Protein AF-A0A3S3RLI7-F1 (afdb_monomer)

InterPro domains:
  IPR006600 HTH CenpB-type DNA-binding domain [PF03221] (66-109)
  IPR007889 DNA binding HTH domain, Psq-type [PF04218] (4-55)
  IPR009057 Homedomain-like superfamily [SSF46689] (4-61)
  IPR050863 Centromere and Transposable Element-Derived Protein [PTHR19303] (10-109)

Secondary structure (DSSP, 8-state):
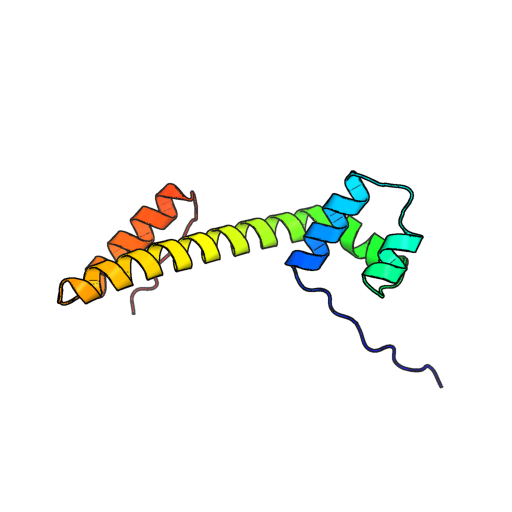-----------HHHHHHHHHHHHH-TTTHHHHHHHTT--HHHHHHHHHTHHHHHHHHHHHHHHHHHHHHHHHHHHHHHHTT----HHHHHHHHHHHHHHTT--------

pLDDT: mean 76.98, std 10.54, range [36.5, 87.06]

Foldseek 3Di:
DPDPPDPLDDDLVLLLVLLVVCVVPVPCLVVNCVVSVHDSVVSVVSNVCVVVSVVVVLLVVLVVVLVVVLVVVVVVCVVVVDPDDPVNSQVSSVVSCVVSVHPDDDDDD

Radius of gyration: 20.26 Å; Cα contacts (8 Å, |Δi|>4): 54; chains: 1; bounding box: 36×37×58 Å

Organism: NCBI:txid1965070

Solvent-accessible surface area (backbone atoms only — not comparable to full-atom values): 6619 Å² total; per-residue (Å²): 133,85,79,80,73,78,79,78,80,71,53,72,68,54,51,52,50,50,52,54,51,39,73,77,37,72,82,46,56,71,56,49,24,61,76,70,68,43,56,70,68,54,54,55,51,50,60,74,45,38,69,59,54,50,52,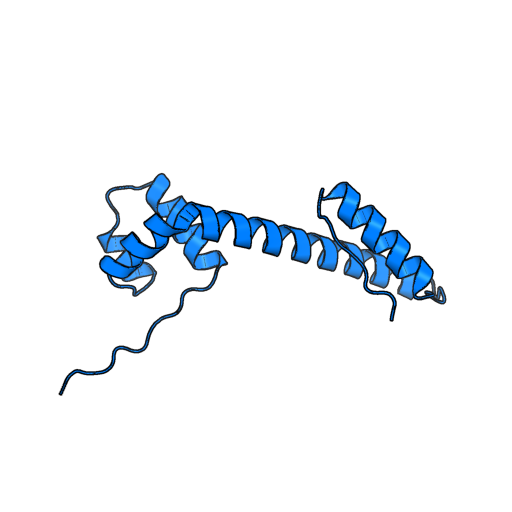54,47,52,54,51,52,53,51,50,51,48,53,50,55,48,50,57,49,48,53,54,42,56,76,65,74,54,86,80,49,71,67,61,53,50,55,50,51,44,53,50,24,57,78,69,73,44,95,64,80,81,78,87,126

Nearest PDB structures (foldseek):
  8hjb-assembly1_B  TM=3.522E-01  e=3.983E+00  Pseudomonas aeruginosa PA14

Sequence (109 aa):
MALKRKRNDLDLKQKVKLIKEKETKPDMTKELSKKFKIGRSTISEILKNKSNILKIYENFDAKRNLDEIMWEWLKKASSMNLTLSGSILQEKVQHFAQQLSIDFKCSNG

Structure (mmCIF, N/CA/C/O backbone):
data_AF-A0A3S3RLI7-F1
#
_entry.id   AF-A0A3S3RLI7-F1
#
loop_
_atom_site.group_PDB
_atom_site.id
_atom_site.type_symbol
_atom_site.label_atom_id
_atom_site.label_alt_id
_atom_site.label_comp_id
_atom_site.label_asym_id
_atom_site.label_entity_id
_atom_site.label_seq_id
_atom_site.pdbx_PDB_ins_code
_atom_site.Cartn_x
_atom_site.Cartn_y
_atom_site.Cartn_z
_atom_site.occupancy
_atom_site.B_iso_or_equiv
_atom_site.auth_seq_id
_atom_site.auth_comp_id
_atom_site.auth_asym_id
_atom_site.auth_atom_id
_atom_site.pdbx_PDB_model_num
ATOM 1 N N . MET A 1 1 ? -16.802 -23.966 25.288 1.00 36.50 1 MET A N 1
ATOM 2 C CA . MET A 1 1 ? -16.172 -23.998 23.947 1.00 36.50 1 MET A CA 1
ATOM 3 C C . MET A 1 1 ? -15.847 -22.573 23.520 1.00 36.50 1 MET A C 1
ATOM 5 O O . MET A 1 1 ? -16.761 -21.769 23.389 1.00 36.50 1 MET A O 1
ATOM 9 N N . ALA A 1 2 ? -14.569 -22.217 23.372 1.00 46.88 2 ALA A N 1
ATOM 10 C CA . ALA A 1 2 ? -14.190 -20.890 22.887 1.00 46.88 2 ALA A CA 1
ATOM 11 C C . ALA A 1 2 ? -14.425 -20.824 21.370 1.00 46.88 2 ALA A C 1
ATOM 13 O O . ALA A 1 2 ? -13.717 -21.470 20.601 1.00 46.88 2 ALA A O 1
ATOM 14 N N . LEU A 1 3 ? -15.441 -20.069 20.942 1.00 50.16 3 LEU A N 1
ATOM 15 C CA . LEU A 1 3 ? -15.701 -19.784 19.530 1.00 50.16 3 LEU A CA 1
ATOM 16 C C . LEU A 1 3 ? -14.457 -19.116 18.928 1.00 50.16 3 LEU A C 1
ATOM 18 O O . LEU A 1 3 ? -14.125 -17.974 19.257 1.00 50.16 3 LEU A O 1
ATOM 22 N N . LYS A 1 4 ? -13.746 -19.853 18.069 1.00 48.78 4 LYS A N 1
ATOM 23 C CA . LYS A 1 4 ? -12.567 -19.382 17.339 1.00 48.78 4 LYS A CA 1
ATOM 24 C C . LYS A 1 4 ? -13.003 -18.201 16.465 1.00 48.78 4 LYS A C 1
ATOM 26 O O . LYS A 1 4 ? -13.632 -18.389 15.427 1.00 48.78 4 LYS A O 1
ATOM 31 N N . ARG A 1 5 ? -12.745 -16.968 16.918 1.00 56.16 5 ARG A N 1
ATOM 32 C CA . ARG A 1 5 ? -13.121 -15.757 16.173 1.00 56.16 5 ARG A CA 1
ATOM 33 C C . ARG A 1 5 ? -12.422 -15.789 14.816 1.00 56.16 5 ARG A C 1
ATOM 35 O O . ARG A 1 5 ? -11.198 -15.898 14.763 1.00 56.16 5 ARG A O 1
ATOM 42 N N . LYS A 1 6 ? -13.195 -15.685 13.734 1.00 54.94 6 LYS A N 1
ATOM 43 C CA . LYS A 1 6 ? -12.664 -15.521 12.378 1.00 54.94 6 LYS A CA 1
ATOM 44 C C . LYS A 1 6 ? -11.811 -14.249 12.377 1.00 54.94 6 LYS A C 1
ATOM 46 O O . LYS A 1 6 ? -12.321 -13.169 12.678 1.00 54.94 6 LYS A O 1
ATOM 51 N N . ARG A 1 7 ? -10.502 -14.392 12.159 1.00 58.62 7 ARG A N 1
ATOM 52 C CA . ARG A 1 7 ? -9.566 -13.264 12.138 1.00 58.62 7 ARG A CA 1
ATOM 53 C C . ARG A 1 7 ? -9.929 -12.434 10.908 1.00 58.62 7 ARG A C 1
ATOM 55 O O . ARG A 1 7 ? -9.853 -12.926 9.788 1.00 58.62 7 ARG A O 1
ATOM 62 N N . ASN A 1 8 ? -10.466 -11.236 11.128 1.00 64.69 8 ASN A N 1
ATOM 63 C CA . ASN A 1 8 ? -10.741 -10.306 10.042 1.00 64.69 8 ASN A CA 1
ATOM 64 C C . ASN A 1 8 ? -9.414 -9.627 9.709 1.00 64.69 8 ASN A C 1
ATOM 66 O O . ASN A 1 8 ? -9.056 -8.617 10.318 1.00 64.69 8 ASN A O 1
ATOM 70 N N . ASP A 1 9 ? -8.636 -10.261 8.839 1.00 64.19 9 ASP A N 1
ATOM 71 C CA . ASP A 1 9 ? -7.381 -9.702 8.366 1.00 64.19 9 ASP A CA 1
ATOM 72 C C . ASP A 1 9 ? -7.687 -8.490 7.485 1.00 64.19 9 ASP A C 1
ATOM 74 O O . ASP A 1 9 ? -8.284 -8.593 6.418 1.00 64.19 9 ASP A O 1
ATOM 78 N N . LEU A 1 10 ? -7.338 -7.311 8.000 1.00 72.69 10 LEU A N 1
ATOM 79 C CA . LEU A 1 10 ? -7.469 -6.056 7.272 1.00 72.69 10 LEU A CA 1
ATOM 80 C C . LEU A 1 10 ? -6.416 -5.981 6.171 1.00 72.69 10 LEU A C 1
ATOM 82 O O . LEU A 1 10 ? -5.236 -6.269 6.412 1.00 72.69 10 LEU A O 1
ATOM 86 N N . ASP A 1 11 ? -6.844 -5.498 5.009 1.00 78.50 11 ASP A N 1
ATOM 87 C CA . ASP A 1 11 ? -5.947 -5.188 3.906 1.00 78.50 11 ASP A CA 1
ATOM 88 C C . ASP A 1 11 ? -4.943 -4.089 4.303 1.00 78.50 11 ASP A C 1
ATOM 90 O O . ASP A 1 11 ? -5.213 -3.255 5.179 1.00 78.50 11 ASP A O 1
ATOM 94 N N . LEU A 1 12 ? -3.778 -4.065 3.652 1.00 79.62 12 LEU A N 1
ATOM 95 C CA . LEU A 1 12 ? -2.731 -3.077 3.914 1.00 79.62 12 LEU A CA 1
ATOM 96 C C . LEU A 1 12 ? -3.265 -1.640 3.770 1.00 79.62 12 LEU A C 1
ATOM 98 O O . LEU A 1 12 ? -3.016 -0.802 4.640 1.00 79.62 12 LEU A O 1
ATOM 102 N N . LYS A 1 13 ? -4.102 -1.381 2.753 1.00 81.06 13 LYS A N 1
ATOM 103 C CA . LYS A 1 13 ? -4.770 -0.082 2.556 1.00 81.06 13 LYS A CA 1
ATOM 104 C C . LYS A 1 13 ? -5.683 0.280 3.722 1.00 81.06 13 LYS A C 1
ATOM 106 O O . LYS A 1 13 ? -5.710 1.428 4.167 1.00 81.06 13 LYS A O 1
ATOM 111 N N . GLN A 1 14 ? -6.431 -0.694 4.239 1.00 83.19 14 GLN A N 1
ATOM 112 C CA . GLN A 1 14 ? -7.344 -0.477 5.361 1.00 83.19 14 GLN A CA 1
ATOM 113 C C . GLN A 1 14 ? -6.585 -0.185 6.658 1.00 83.19 14 GLN A C 1
ATOM 115 O O . GLN A 1 14 ? -7.008 0.687 7.416 1.00 83.19 14 GLN A O 1
ATOM 120 N N . LYS A 1 15 ? -5.449 -0.856 6.893 1.00 84.88 15 LYS A N 1
ATOM 121 C CA . LYS A 1 15 ? -4.575 -0.585 8.045 1.00 84.88 15 LYS A CA 1
ATOM 122 C C . LYS A 1 15 ? -4.003 0.834 7.995 1.00 84.88 15 LYS A C 1
ATOM 124 O O . LYS A 1 15 ? -4.065 1.535 9.001 1.00 84.88 15 LYS A O 1
ATOM 129 N N . VAL A 1 16 ? -3.531 1.294 6.833 1.00 85.75 16 VAL A N 1
ATOM 130 C CA . VAL A 1 16 ? -3.048 2.679 6.658 1.00 85.75 16 VAL A CA 1
ATOM 131 C C . VAL A 1 16 ? -4.171 3.693 6.842 1.00 85.75 16 VAL A C 1
ATOM 133 O O . VAL A 1 16 ? -3.991 4.691 7.537 1.00 85.75 16 VAL A O 1
ATOM 136 N N . LYS A 1 17 ? -5.354 3.428 6.276 1.00 86.19 17 LYS A N 1
ATOM 137 C CA . LYS A 1 17 ? -6.526 4.295 6.453 1.00 86.19 17 LYS A CA 1
ATOM 138 C C . LYS A 1 17 ? -6.910 4.421 7.926 1.00 86.19 17 LYS A C 1
ATOM 140 O O . LYS A 1 17 ? -7.166 5.528 8.383 1.00 86.19 17 LYS A O 1
ATOM 145 N N . LEU A 1 18 ? -6.880 3.317 8.672 1.00 87.00 18 LEU A N 1
ATOM 146 C CA . LEU A 1 18 ? -7.112 3.314 10.114 1.00 87.00 18 LEU A CA 1
ATOM 147 C C . LEU A 1 18 ? -6.070 4.147 10.867 1.00 87.00 18 LEU A C 1
ATOM 149 O O . LEU A 1 18 ? -6.453 4.914 11.747 1.00 87.00 18 LEU A O 1
ATOM 153 N N . ILE A 1 19 ? -4.781 4.020 10.530 1.00 87.00 19 ILE A N 1
ATOM 154 C CA . ILE A 1 19 ? -3.706 4.810 11.155 1.00 87.00 19 ILE A CA 1
ATOM 155 C C . ILE A 1 19 ? -3.954 6.309 10.932 1.00 87.00 19 ILE A C 1
ATOM 157 O O . ILE A 1 19 ? -3.987 7.058 11.905 1.00 87.00 19 ILE A O 1
ATOM 161 N N . LYS A 1 20 ? -4.231 6.727 9.689 1.00 85.62 20 LYS A N 1
ATOM 162 C CA . LYS A 1 20 ? -4.537 8.130 9.355 1.00 85.62 20 LYS A CA 1
ATOM 163 C C . LYS A 1 20 ? -5.767 8.642 10.107 1.00 85.62 20 LYS A C 1
ATOM 165 O O . LYS A 1 20 ? -5.741 9.711 10.704 1.00 85.62 20 LYS A O 1
ATOM 170 N N . GLU A 1 21 ? -6.842 7.857 10.124 1.00 86.12 21 GLU A N 1
ATOM 171 C CA . GLU A 1 21 ? -8.108 8.237 10.759 1.00 86.12 21 GLU A CA 1
ATOM 172 C C . GLU A 1 21 ? -7.978 8.319 12.293 1.00 86.12 21 GLU A C 1
ATOM 174 O O . GLU A 1 21 ? -8.621 9.156 12.925 1.00 86.12 21 GLU A O 1
ATOM 179 N N . LYS A 1 22 ? -7.083 7.518 12.889 1.00 84.44 22 LYS A N 1
ATOM 180 C CA . LYS A 1 22 ? -6.712 7.597 14.308 1.00 84.44 22 LYS A CA 1
ATOM 181 C C . LYS A 1 22 ? -5.835 8.810 14.630 1.00 84.44 22 LYS A C 1
ATOM 183 O O . LYS A 1 22 ? -5.991 9.366 15.713 1.00 84.44 22 LYS A O 1
ATOM 188 N N . GLU A 1 23 ? -4.935 9.210 13.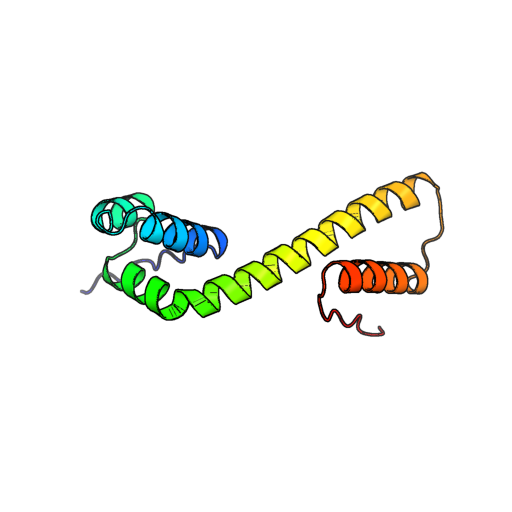733 1.00 82.38 23 GLU A N 1
ATOM 189 C CA . GLU A 1 23 ? -4.128 10.430 13.894 1.00 82.38 23 GLU A CA 1
ATOM 190 C C . GLU A 1 23 ? -4.995 11.691 13.799 1.00 82.38 23 GLU A C 1
ATOM 192 O O . GLU A 1 23 ? -4.808 12.616 14.582 1.00 82.38 23 GLU A O 1
ATOM 197 N N . THR A 1 24 ? -6.003 11.710 12.921 1.00 82.94 24 THR A N 1
ATOM 198 C CA . THR A 1 24 ? -6.964 12.824 12.840 1.00 82.94 24 THR A CA 1
ATOM 199 C C . THR A 1 24 ? -7.969 12.830 13.997 1.00 82.94 24 THR A C 1
ATOM 201 O O . THR A 1 24 ? -8.406 13.896 14.424 1.00 82.94 24 THR A O 1
ATOM 204 N N . LYS A 1 25 ? -8.386 11.654 14.490 1.00 82.00 25 LYS A N 1
ATOM 205 C CA . LYS A 1 25 ? -9.406 11.515 15.545 1.00 82.00 25 LYS A CA 1
ATOM 206 C C . LYS A 1 25 ? -8.964 10.509 16.621 1.00 82.00 25 LYS A C 1
ATOM 208 O O . LYS A 1 25 ? -9.358 9.336 16.566 1.00 82.00 25 LYS A O 1
ATOM 213 N N . PRO A 1 26 ? -8.193 10.942 17.633 1.00 75.88 26 PRO A N 1
ATOM 214 C CA . PRO A 1 26 ? -7.663 10.049 18.664 1.00 75.88 26 PRO A CA 1
ATOM 215 C C . PRO A 1 26 ? -8.757 9.383 19.518 1.00 75.88 26 PRO A C 1
ATOM 217 O O . PRO A 1 26 ? -8.602 8.220 19.903 1.00 75.88 26 PRO A O 1
ATOM 220 N N . ASP A 1 27 ? -9.896 10.038 19.743 1.00 77.50 27 ASP A N 1
ATOM 221 C CA . ASP A 1 27 ? -10.964 9.529 20.621 1.00 77.50 27 ASP A CA 1
ATOM 222 C C . ASP A 1 27 ? -11.897 8.500 19.957 1.00 77.50 27 ASP A C 1
ATOM 224 O O . ASP A 1 27 ? -12.554 7.700 20.628 1.00 77.50 27 ASP A O 1
ATOM 228 N N . MET A 1 28 ? -11.903 8.410 18.623 1.00 77.81 28 MET A N 1
ATOM 229 C CA . MET A 1 28 ? -12.838 7.569 17.857 1.00 77.81 28 MET A CA 1
ATOM 230 C C . MET A 1 28 ? -12.467 6.071 17.802 1.00 77.81 28 MET A C 1
ATOM 232 O O . MET A 1 28 ? -12.836 5.349 16.879 1.00 77.81 28 MET A O 1
ATOM 236 N N . THR A 1 29 ? -11.793 5.528 18.820 1.00 76.81 29 THR A N 1
ATOM 237 C CA . THR A 1 29 ? -11.384 4.104 18.841 1.00 76.81 29 THR A CA 1
ATOM 238 C C . THR A 1 29 ? -12.585 3.147 18.776 1.00 76.81 29 THR A C 1
ATOM 240 O O . THR A 1 29 ? -12.521 2.096 18.136 1.00 76.81 29 THR A O 1
ATOM 243 N N . LYS A 1 30 ? -13.704 3.510 19.418 1.00 79.62 30 LYS A N 1
ATOM 244 C CA . LYS A 1 30 ? -14.947 2.716 19.424 1.00 79.62 30 LYS A CA 1
ATOM 245 C C . LYS A 1 30 ? -15.637 2.726 18.055 1.00 79.62 30 LYS A C 1
ATOM 247 O O . LYS A 1 30 ? -16.166 1.705 17.625 1.00 79.62 30 LYS A O 1
ATOM 252 N N . GLU A 1 31 ? -15.578 3.859 17.368 1.00 82.19 31 GLU A N 1
ATOM 253 C CA . GLU A 1 31 ? -16.129 4.067 16.027 1.00 82.19 31 GLU A CA 1
ATOM 254 C C . GLU A 1 31 ? -15.299 3.312 14.982 1.00 82.19 31 GLU A C 1
ATOM 256 O O . GLU A 1 31 ? -15.849 2.555 14.186 1.00 82.19 31 GLU A O 1
ATOM 261 N N . LEU A 1 32 ? -13.966 3.404 15.060 1.00 81.25 32 LEU A N 1
ATOM 262 C CA . LEU A 1 32 ? -13.041 2.633 14.224 1.00 81.25 32 LEU A CA 1
ATOM 263 C C . LEU A 1 32 ? -13.219 1.123 14.427 1.00 81.25 32 LEU A C 1
ATOM 265 O O . LEU A 1 32 ? -13.264 0.369 13.458 1.00 81.25 32 LEU A O 1
ATOM 269 N N . SER A 1 33 ? -13.394 0.675 15.673 1.00 80.44 33 SER A N 1
ATOM 270 C CA . SER A 1 33 ? -13.665 -0.733 15.988 1.00 80.44 33 SER A CA 1
ATOM 271 C C . SER A 1 33 ? -14.936 -1.242 15.303 1.00 80.44 33 SER A C 1
ATOM 273 O O . SER A 1 33 ? -14.917 -2.331 14.728 1.00 80.44 33 SER A O 1
ATOM 275 N N . LYS A 1 34 ? -16.013 -0.444 15.286 1.00 82.75 34 LYS A N 1
ATOM 276 C CA . LYS A 1 34 ? -17.256 -0.776 14.570 1.00 82.75 34 LYS A CA 1
ATOM 277 C C . LYS A 1 34 ? -17.074 -0.735 13.051 1.00 82.75 34 LYS A C 1
ATOM 279 O O . LYS A 1 34 ? -17.461 -1.681 12.371 1.00 82.75 34 LYS A O 1
ATOM 284 N N . LYS A 1 35 ? -16.456 0.329 12.530 1.00 82.19 35 LYS A N 1
ATOM 285 C CA . LYS A 1 35 ? -16.260 0.578 11.092 1.00 82.19 35 LYS A CA 1
ATOM 286 C C . LYS A 1 35 ? -15.406 -0.498 10.428 1.00 82.19 35 LYS A C 1
ATOM 288 O O . LYS A 1 35 ? -15.753 -0.995 9.363 1.00 82.19 35 LYS A O 1
ATOM 293 N N . PHE A 1 36 ? -14.317 -0.888 11.083 1.00 79.19 36 PHE A N 1
ATOM 294 C CA . PHE A 1 36 ? -13.392 -1.909 10.592 1.00 79.19 36 PHE A CA 1
ATOM 295 C C . PHE A 1 36 ? -13.706 -3.316 11.134 1.00 79.19 36 PHE A C 1
ATOM 297 O O . PHE A 1 36 ? -13.014 -4.268 10.783 1.00 79.19 36 PHE A O 1
ATOM 304 N N . LYS A 1 37 ? -14.750 -3.465 11.969 1.00 80.25 37 LYS A N 1
ATOM 305 C CA . LYS A 1 37 ? -15.163 -4.723 12.628 1.00 80.25 37 LYS A CA 1
ATOM 306 C C . LYS A 1 37 ? -14.001 -5.462 13.310 1.00 80.25 37 LYS A C 1
ATOM 308 O O . LYS A 1 37 ? -13.906 -6.686 13.255 1.00 80.25 37 LYS A O 1
ATOM 313 N N . ILE A 1 38 ? -13.114 -4.717 13.963 1.00 80.62 38 ILE A N 1
ATOM 314 C CA . ILE A 1 38 ? -11.943 -5.256 14.670 1.00 80.62 38 ILE A CA 1
ATOM 315 C C . ILE A 1 38 ? -12.003 -4.949 16.161 1.00 80.62 38 ILE A C 1
ATOM 317 O O . ILE A 1 38 ? -12.600 -3.964 16.595 1.00 80.62 38 ILE A O 1
ATOM 321 N N . GLY A 1 39 ? -11.357 -5.793 16.965 1.00 79.50 39 GLY A N 1
ATOM 322 C CA . GLY A 1 39 ? -11.245 -5.575 18.403 1.00 79.50 39 GLY A CA 1
ATOM 323 C C . GLY A 1 39 ? -10.346 -4.383 18.739 1.00 79.50 39 GLY A C 1
ATOM 324 O O . GLY A 1 39 ? -9.403 -4.072 18.014 1.00 79.50 39 GLY A O 1
ATOM 325 N N . ARG A 1 40 ? -10.593 -3.755 19.895 1.00 79.56 40 ARG A N 1
ATOM 326 C CA . ARG A 1 40 ? -9.747 -2.672 20.432 1.00 79.56 40 ARG A CA 1
ATOM 327 C C . ARG A 1 40 ? -8.275 -3.089 20.548 1.00 79.56 40 ARG A C 1
ATOM 329 O O . ARG A 1 40 ? -7.398 -2.308 20.204 1.00 79.56 40 ARG A O 1
ATOM 336 N N . SER A 1 41 ? -8.018 -4.337 20.943 1.00 79.06 41 SER A N 1
ATOM 337 C CA . SER A 1 41 ? -6.668 -4.908 21.025 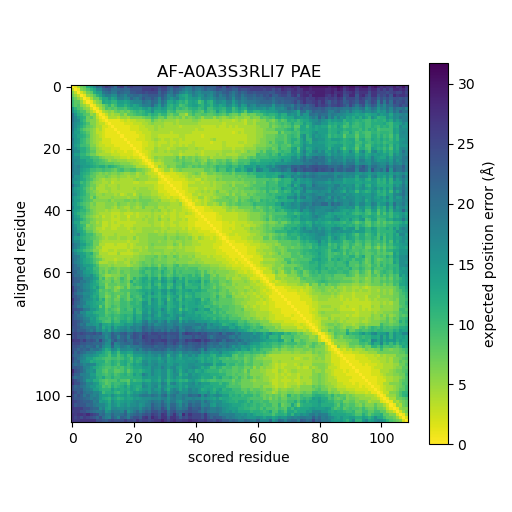1.00 79.06 41 SER A CA 1
ATOM 338 C C . SER A 1 41 ? -5.952 -4.906 19.669 1.00 79.06 41 SER A C 1
ATOM 340 O O . SER A 1 41 ? -4.786 -4.542 19.594 1.00 79.06 41 SER A O 1
ATOM 342 N N . THR A 1 42 ? -6.669 -5.224 18.586 1.00 80.56 42 THR A N 1
ATOM 343 C CA . THR A 1 42 ? -6.136 -5.217 17.216 1.00 80.56 42 THR A CA 1
ATOM 344 C C . THR A 1 42 ? -5.802 -3.804 16.744 1.00 80.56 42 THR A C 1
ATOM 346 O O . THR A 1 42 ? -4.788 -3.614 16.084 1.00 80.56 42 THR A O 1
ATOM 349 N N . ILE A 1 43 ? -6.607 -2.800 17.114 1.00 83.25 43 ILE A N 1
ATOM 350 C CA . ILE A 1 43 ? -6.306 -1.388 16.823 1.00 83.25 43 ILE A CA 1
ATOM 351 C C . ILE A 1 43 ? -4.977 -0.997 17.471 1.00 83.25 43 ILE A C 1
ATOM 353 O O . ILE A 1 43 ? -4.105 -0.454 16.798 1.00 83.25 43 ILE A O 1
ATOM 357 N N . SER A 1 44 ? -4.795 -1.312 18.756 1.00 83.00 44 SER A N 1
ATOM 358 C CA . SER A 1 44 ? -3.545 -1.025 19.465 1.00 83.00 44 SER A CA 1
ATOM 359 C C . SER A 1 44 ? -2.343 -1.736 18.839 1.00 83.00 44 SER A C 1
ATOM 361 O O . SER A 1 44 ? -1.272 -1.149 18.735 1.00 83.00 44 SER A O 1
ATOM 363 N N . GLU A 1 45 ? -2.512 -2.978 18.388 1.00 84.06 45 GLU A N 1
ATOM 364 C CA . GLU A 1 45 ? -1.457 -3.753 17.723 1.00 84.06 45 GLU A CA 1
ATOM 365 C C . GLU A 1 45 ? -1.075 -3.165 16.352 1.00 84.06 45 GLU A C 1
ATOM 367 O O . GLU A 1 45 ? 0.108 -3.028 16.040 1.00 84.06 45 GLU A O 1
ATOM 372 N N . ILE A 1 46 ? -2.062 -2.716 15.568 1.00 85.44 46 ILE A N 1
ATOM 373 C CA . ILE A 1 46 ? -1.843 -1.997 14.302 1.00 85.44 46 ILE A CA 1
ATOM 374 C C . ILE A 1 46 ? -1.101 -0.680 14.547 1.00 85.44 46 ILE A C 1
ATOM 376 O O . ILE A 1 46 ? -0.179 -0.355 13.806 1.00 85.44 46 ILE A O 1
ATOM 380 N N . LEU A 1 47 ? -1.465 0.061 15.597 1.00 84.00 47 LEU A N 1
ATOM 381 C CA . LEU A 1 47 ? -0.808 1.323 15.941 1.00 84.00 47 LEU A CA 1
ATOM 382 C C . LEU A 1 47 ? 0.633 1.125 16.413 1.00 84.00 47 LEU A C 1
ATOM 384 O O . LEU A 1 47 ? 1.491 1.930 16.061 1.00 84.00 47 LEU A O 1
ATOM 388 N N . LYS A 1 48 ? 0.923 0.045 17.148 1.00 87.06 48 LYS A N 1
ATOM 389 C CA . LYS A 1 48 ? 2.303 -0.328 17.501 1.00 87.06 48 LYS A CA 1
ATOM 390 C C . LYS A 1 48 ? 3.140 -0.612 16.255 1.00 87.06 48 LYS A C 1
ATOM 392 O O . LYS A 1 48 ? 4.265 -0.140 16.152 1.00 87.06 48 LYS A O 1
ATOM 397 N N . ASN A 1 49 ? 2.563 -1.311 15.279 1.00 85.31 49 ASN A N 1
ATOM 398 C CA . ASN A 1 49 ? 3.231 -1.650 14.022 1.00 85.31 49 ASN A CA 1
ATOM 399 C C . ASN A 1 49 ? 3.061 -0.588 12.921 1.00 85.31 49 ASN A C 1
ATOM 401 O O . ASN A 1 49 ? 3.389 -0.863 11.763 1.00 85.31 49 ASN A O 1
ATOM 405 N N . LYS A 1 50 ? 2.579 0.623 13.244 1.00 86.00 50 LYS A N 1
ATOM 406 C CA . LYS A 1 50 ? 2.213 1.637 12.240 1.00 86.00 50 LYS A CA 1
ATOM 407 C C . LYS A 1 50 ? 3.359 1.987 11.296 1.00 86.00 50 LYS A C 1
ATOM 409 O O . LYS A 1 50 ? 3.146 2.068 10.092 1.00 86.00 50 LYS A O 1
ATOM 414 N N . SER A 1 51 ? 4.575 2.120 11.822 1.00 84.19 51 SER A N 1
ATOM 415 C CA . SER A 1 51 ? 5.757 2.486 11.039 1.00 84.19 51 SER A CA 1
ATOM 416 C C . SER A 1 51 ? 6.107 1.414 10.010 1.00 84.19 51 SER A C 1
ATOM 418 O O . SER A 1 51 ? 6.451 1.732 8.878 1.00 84.19 51 SER A O 1
ATOM 420 N N . ASN A 1 52 ? 5.979 0.138 10.382 1.00 86.38 52 ASN A N 1
ATOM 421 C CA . ASN A 1 52 ? 6.217 -0.968 9.461 1.00 86.38 52 ASN A CA 1
ATOM 422 C C . ASN A 1 52 ? 5.121 -1.033 8.388 1.00 86.38 52 ASN A C 1
ATOM 424 O O . ASN A 1 52 ? 5.408 -1.169 7.207 1.00 86.38 52 ASN A O 1
ATOM 428 N N . ILE A 1 53 ? 3.859 -0.862 8.790 1.00 85.56 53 ILE A N 1
ATOM 429 C CA . ILE A 1 53 ? 2.716 -0.855 7.868 1.00 85.56 53 ILE A CA 1
ATOM 430 C C . ILE A 1 53 ? 2.843 0.280 6.843 1.00 85.56 53 ILE A C 1
ATOM 432 O O . ILE A 1 53 ? 2.590 0.051 5.665 1.00 85.56 53 ILE A O 1
ATOM 436 N N . LEU A 1 54 ? 3.262 1.473 7.274 1.00 83.81 54 LEU A N 1
ATOM 437 C CA . LEU A 1 54 ? 3.503 2.612 6.387 1.00 83.81 54 LEU A CA 1
ATOM 438 C C . LEU A 1 54 ? 4.649 2.340 5.409 1.00 83.81 54 LEU A C 1
ATOM 440 O O . LEU A 1 54 ? 4.467 2.568 4.222 1.00 83.81 54 LEU A O 1
ATOM 444 N N . LYS A 1 55 ? 5.773 1.775 5.869 1.00 82.62 55 LYS A N 1
ATOM 445 C CA . LYS A 1 55 ? 6.889 1.389 4.986 1.00 82.62 55 LYS A CA 1
ATOM 446 C C . LYS A 1 55 ? 6.479 0.355 3.936 1.00 82.62 55 LYS A C 1
ATOM 448 O O . LYS A 1 55 ? 6.809 0.499 2.765 1.00 82.62 55 LYS A O 1
ATOM 453 N N . ILE A 1 56 ? 5.741 -0.681 4.342 1.00 80.88 56 ILE A N 1
ATOM 454 C CA . ILE A 1 56 ? 5.246 -1.708 3.413 1.00 80.88 56 ILE A CA 1
ATOM 455 C C . ILE A 1 56 ? 4.256 -1.084 2.425 1.00 80.88 56 ILE A C 1
ATOM 457 O O . ILE A 1 56 ? 4.274 -1.427 1.248 1.00 80.88 56 ILE A O 1
ATOM 461 N N . TYR A 1 57 ? 3.404 -0.163 2.885 1.00 81.88 57 TYR A N 1
ATOM 462 C CA . TYR A 1 57 ? 2.467 0.540 2.014 1.00 81.88 57 TYR A CA 1
ATOM 463 C C . TYR A 1 57 ? 3.174 1.430 1.001 1.00 81.88 57 TYR A C 1
ATOM 465 O O . TYR A 1 57 ? 2.820 1.389 -0.167 1.00 81.88 57 TYR A O 1
ATOM 473 N N . GLU A 1 58 ? 4.181 2.185 1.426 1.00 78.62 58 GLU A N 1
ATOM 474 C CA . GLU A 1 58 ? 4.984 3.027 0.543 1.00 78.62 58 GLU A CA 1
ATOM 475 C C . GLU A 1 58 ? 5.684 2.188 -0.531 1.00 78.62 58 GLU A C 1
ATOM 477 O O . GLU A 1 58 ? 5.581 2.499 -1.711 1.00 78.62 58 G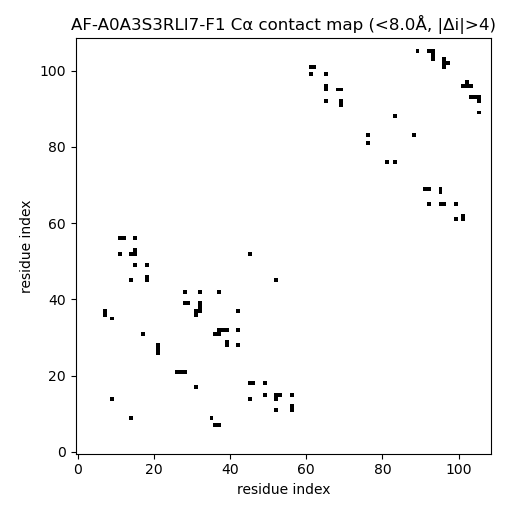LU A O 1
ATOM 482 N N . ASN A 1 59 ? 6.284 1.055 -0.153 1.00 75.94 59 ASN A N 1
ATOM 483 C CA . ASN A 1 59 ? 6.887 0.132 -1.114 1.00 75.94 59 ASN A CA 1
ATOM 484 C C . ASN A 1 59 ? 5.849 -0.488 -2.072 1.00 75.94 59 ASN A C 1
ATOM 486 O O . ASN A 1 59 ? 6.092 -0.588 -3.273 1.00 75.94 59 ASN A O 1
ATOM 490 N N . PHE A 1 60 ? 4.678 -0.877 -1.554 1.00 76.94 60 PHE A N 1
ATOM 491 C CA . PHE A 1 60 ? 3.591 -1.444 -2.354 1.00 76.94 60 PHE A CA 1
ATOM 492 C C . PHE A 1 60 ? 3.010 -0.432 -3.348 1.00 76.94 60 PHE A C 1
ATOM 494 O O . PHE A 1 60 ? 2.773 -0.775 -4.504 1.00 76.94 60 PHE A O 1
ATOM 501 N N . ASP A 1 61 ? 2.779 0.803 -2.906 1.00 75.19 61 ASP A N 1
ATOM 502 C CA . ASP A 1 61 ? 2.252 1.890 -3.731 1.00 75.19 61 ASP A CA 1
ATOM 503 C C . ASP A 1 61 ? 3.277 2.291 -4.797 1.00 75.19 61 ASP A C 1
ATOM 505 O O . ASP A 1 61 ? 2.939 2.370 -5.972 1.00 75.19 61 ASP A O 1
ATOM 509 N N . ALA A 1 62 ? 4.555 2.401 -4.426 1.00 72.56 62 ALA A N 1
ATOM 510 C CA . ALA A 1 62 ? 5.643 2.695 -5.352 1.00 72.56 62 ALA A CA 1
ATOM 511 C C . ALA A 1 62 ? 5.787 1.616 -6.442 1.00 72.56 62 ALA A C 1
ATOM 513 O O . ALA A 1 62 ? 5.876 1.940 -7.626 1.00 72.56 62 ALA A O 1
ATOM 514 N N . LYS A 1 63 ? 5.736 0.329 -6.067 1.00 73.94 63 LYS A N 1
ATOM 515 C CA . LYS A 1 63 ? 5.776 -0.780 -7.032 1.00 73.94 63 LYS A CA 1
ATOM 516 C C . LYS A 1 63 ? 4.563 -0.764 -7.962 1.00 73.94 63 LYS A C 1
ATOM 518 O O . LYS A 1 63 ? 4.721 -0.887 -9.169 1.00 73.94 63 LYS A O 1
ATOM 523 N N . ARG A 1 64 ? 3.368 -0.538 -7.413 1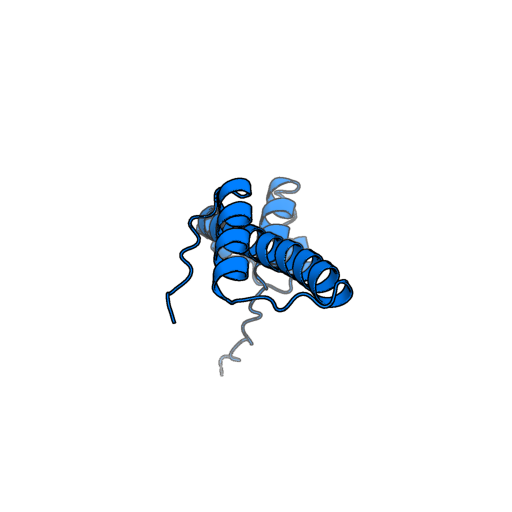.00 73.06 64 ARG A N 1
ATOM 524 C CA . ARG A 1 64 ? 2.136 -0.453 -8.200 1.00 73.06 64 ARG A CA 1
ATOM 525 C C . ARG A 1 64 ? 2.154 0.728 -9.175 1.00 73.06 64 ARG A C 1
ATOM 527 O O . ARG A 1 64 ? 1.760 0.558 -10.321 1.0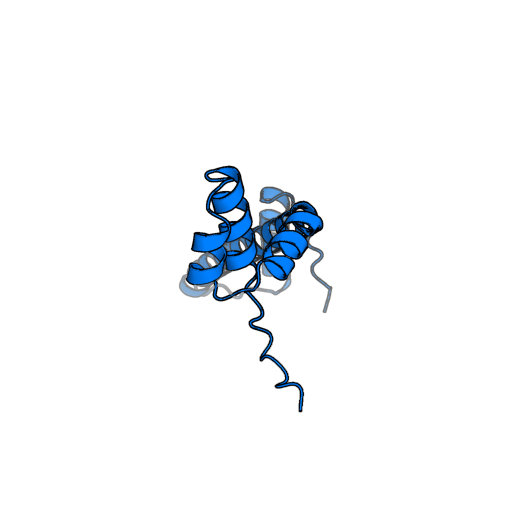0 73.06 64 ARG A O 1
ATOM 534 N N . ASN A 1 65 ? 2.651 1.887 -8.748 1.00 78.88 65 ASN A N 1
ATOM 535 C CA . ASN A 1 65 ? 2.820 3.048 -9.621 1.00 78.88 65 ASN A CA 1
ATOM 536 C C . ASN A 1 65 ? 3.793 2.734 -10.765 1.00 78.88 65 ASN A C 1
ATOM 538 O O . ASN A 1 65 ? 3.531 3.104 -11.906 1.00 78.88 65 ASN A O 1
ATOM 542 N N . LEU A 1 66 ? 4.876 2.001 -10.487 1.00 80.12 66 LEU A N 1
ATOM 543 C CA . LEU A 1 66 ? 5.799 1.532 -11.519 1.00 80.12 66 LEU A CA 1
ATOM 544 C C . LEU A 1 66 ? 5.110 0.583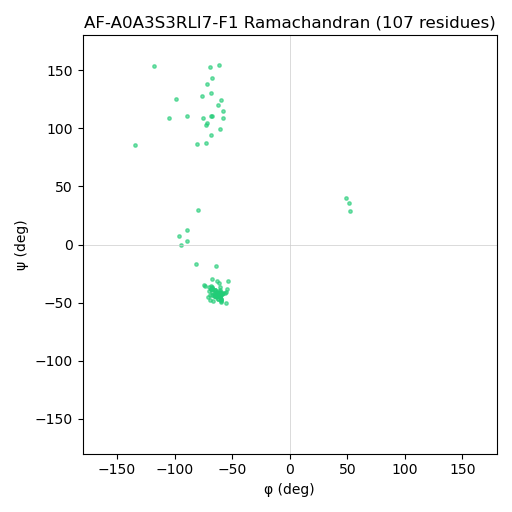 -12.511 1.00 80.12 66 LEU A C 1
ATOM 546 O O . LEU A 1 66 ? 5.256 0.767 -13.719 1.00 80.12 66 LEU A O 1
ATOM 550 N N . ASP A 1 67 ? 4.351 -0.400 -12.019 1.00 80.62 67 ASP A N 1
ATOM 551 C CA . ASP A 1 67 ? 3.596 -1.341 -12.856 1.00 80.62 67 ASP A CA 1
ATOM 552 C C . ASP A 1 67 ? 2.564 -0.613 -13.740 1.00 80.62 67 ASP A C 1
ATOM 554 O O . ASP A 1 67 ? 2.436 -0.925 -14.923 1.00 80.62 67 ASP A O 1
ATOM 558 N N . GLU A 1 68 ? 1.856 0.386 -13.199 1.00 84.69 68 GLU A N 1
ATOM 559 C CA . GLU A 1 68 ? 0.869 1.186 -13.939 1.00 84.69 68 GLU A CA 1
ATOM 560 C C . GLU A 1 68 ? 1.536 2.041 -15.030 1.00 84.69 68 GLU A C 1
ATOM 562 O O . GLU A 1 68 ? 1.134 1.958 -16.193 1.00 84.69 68 GLU A O 1
ATOM 567 N N . ILE A 1 69 ? 2.610 2.774 -14.706 1.00 84.25 69 ILE A N 1
ATOM 568 C CA . ILE A 1 69 ? 3.383 3.564 -15.684 1.00 84.25 69 ILE A CA 1
ATOM 569 C C . ILE A 1 69 ? 3.939 2.660 -16.792 1.00 84.25 69 ILE A C 1
ATOM 571 O O . ILE A 1 69 ? 3.887 3.000 -17.980 1.00 84.25 69 ILE A O 1
ATOM 575 N N . MET A 1 70 ? 4.449 1.485 -16.415 1.00 83.62 70 MET A N 1
ATOM 576 C CA . MET A 1 70 ? 4.969 0.514 -17.366 1.00 83.62 70 MET A CA 1
ATOM 577 C C . MET A 1 70 ? 3.865 -0.041 -18.268 1.00 83.62 70 MET A C 1
ATOM 579 O O . MET A 1 70 ? 4.057 -0.152 -19.478 1.00 83.62 70 MET A O 1
ATOM 583 N N . TRP A 1 71 ? 2.698 -0.358 -17.709 1.00 84.62 71 TRP A N 1
ATOM 584 C CA . TRP A 1 71 ? 1.556 -0.851 -18.473 1.00 84.62 71 TRP A CA 1
ATOM 585 C C . TRP A 1 71 ? 1.052 0.180 -19.487 1.00 84.62 71 TRP A C 1
ATOM 587 O O . TRP A 1 71 ? 0.783 -0.157 -20.642 1.00 84.62 71 TRP A O 1
ATOM 597 N N . GLU A 1 72 ? 0.968 1.451 -19.094 1.00 86.31 72 GLU A N 1
ATOM 598 C CA . GLU A 1 72 ? 0.598 2.536 -20.004 1.00 86.31 72 GLU A CA 1
ATOM 599 C C . GLU A 1 72 ? 1.611 2.708 -21.137 1.00 86.31 72 GLU A C 1
ATOM 601 O O . GLU A 1 72 ? 1.229 2.900 -22.298 1.00 86.31 72 GLU A O 1
ATOM 606 N N . TRP A 1 73 ? 2.904 2.614 -20.822 1.00 85.81 73 TRP A N 1
ATOM 607 C CA . TRP A 1 73 ? 3.960 2.643 -21.826 1.00 85.81 73 TRP A CA 1
ATOM 608 C C . TRP A 1 73 ? 3.875 1.439 -22.771 1.00 85.81 73 TRP A C 1
ATOM 610 O O . TRP A 1 73 ? 3.916 1.615 -23.989 1.00 85.81 73 TRP A O 1
ATOM 620 N N . LEU A 1 74 ? 3.670 0.235 -22.232 1.00 84.06 74 LEU A N 1
ATOM 621 C CA . LEU A 1 74 ? 3.532 -0.996 -23.004 1.00 84.06 74 LEU A CA 1
ATOM 622 C C . LEU A 1 74 ? 2.349 -0.913 -23.971 1.00 84.06 74 LEU A C 1
ATOM 624 O O . LEU A 1 74 ? 2.474 -1.269 -25.140 1.00 84.06 74 LEU A O 1
ATOM 628 N N . LYS A 1 75 ? 1.214 -0.379 -23.512 1.00 86.06 75 LYS A N 1
ATOM 629 C CA . LYS A 1 75 ? 0.026 -0.162 -24.344 1.00 86.06 75 LYS A CA 1
ATOM 630 C C . LYS A 1 75 ? 0.314 0.793 -25.507 1.00 86.06 75 LYS A C 1
ATOM 632 O O . LYS A 1 75 ? -0.100 0.523 -26.634 1.00 86.06 75 LYS A O 1
ATOM 637 N N . LYS A 1 76 ? 1.055 1.880 -25.258 1.00 84.56 76 LYS A N 1
ATOM 638 C CA . LYS A 1 76 ? 1.498 2.814 -26.309 1.00 84.56 76 LYS A CA 1
ATOM 639 C C . LYS A 1 76 ? 2.457 2.142 -27.295 1.00 84.56 76 LYS A C 1
ATOM 641 O O . LYS A 1 76 ? 2.274 2.284 -28.498 1.00 84.56 76 LYS A O 1
ATOM 646 N N . ALA A 1 77 ? 3.429 1.377 -26.803 1.00 81.56 77 ALA A N 1
ATOM 647 C CA . ALA A 1 77 ? 4.408 0.682 -27.636 1.00 81.56 77 ALA A CA 1
ATOM 648 C C . ALA A 1 77 ? 3.783 -0.444 -28.482 1.00 81.56 77 ALA A C 1
ATOM 650 O O . ALA A 1 77 ? 4.121 -0.596 -29.655 1.00 81.56 77 ALA A O 1
ATOM 651 N N . SER A 1 78 ? 2.814 -1.177 -27.924 1.00 77.75 78 SER A N 1
ATOM 652 C CA . SER A 1 78 ? 2.036 -2.187 -28.648 1.00 77.75 78 SER A CA 1
ATOM 653 C C . SER A 1 78 ? 1.186 -1.562 -29.757 1.00 77.75 78 SER A C 1
ATOM 655 O O . SER A 1 78 ? 1.145 -2.103 -30.857 1.00 77.75 78 SER A O 1
ATOM 657 N N . SER A 1 79 ? 0.591 -0.386 -29.523 1.00 79.31 79 SER A N 1
ATOM 658 C CA . SER A 1 79 ? -0.124 0.365 -30.566 1.00 79.31 79 SER A CA 1
ATOM 659 C C . SER A 1 79 ? 0.782 0.836 -31.712 1.00 79.31 79 SER A C 1
ATOM 661 O O . SER A 1 79 ? 0.274 1.189 -32.773 1.00 79.31 79 SER A O 1
ATOM 663 N N . MET A 1 80 ? 2.100 0.872 -31.505 1.00 77.06 80 MET A N 1
ATOM 664 C CA . MET A 1 80 ? 3.093 1.256 -32.510 1.00 77.06 80 MET A CA 1
ATOM 665 C C . MET A 1 80 ? 3.702 0.040 -33.236 1.00 77.06 80 MET A C 1
ATOM 667 O O . MET A 1 80 ? 4.644 0.216 -34.002 1.00 77.06 80 MET A O 1
ATOM 671 N N . ASN A 1 81 ? 3.184 -1.183 -33.015 1.00 66.56 81 ASN A N 1
ATOM 672 C CA . ASN A 1 81 ? 3.697 -2.442 -33.586 1.00 66.56 81 ASN A CA 1
ATOM 673 C C . ASN A 1 81 ? 5.208 -2.668 -33.363 1.00 66.56 81 ASN A C 1
ATOM 675 O O . ASN A 1 81 ? 5.874 -3.341 -34.150 1.00 66.56 81 ASN A O 1
ATOM 679 N N . LEU A 1 82 ? 5.767 -2.122 -32.281 1.00 68.75 82 LEU A N 1
ATOM 680 C CA . LEU A 1 82 ? 7.180 -2.302 -31.962 1.00 68.75 82 LEU A CA 1
ATOM 681 C C . LEU A 1 82 ? 7.412 -3.706 -31.395 1.00 68.75 82 LEU A C 1
ATOM 683 O O . LEU A 1 82 ? 6.773 -4.110 -30.422 1.00 68.75 82 LEU A O 1
ATOM 687 N N . THR A 1 83 ? 8.368 -4.440 -31.964 1.00 65.56 83 THR A N 1
ATOM 688 C CA . THR A 1 83 ? 8.899 -5.666 -31.357 1.00 65.56 83 THR A CA 1
ATOM 689 C C . THR A 1 83 ? 9.686 -5.289 -30.108 1.00 65.56 83 THR A C 1
ATOM 691 O O . THR A 1 83 ? 10.860 -4.922 -30.170 1.00 65.56 83 THR A O 1
ATOM 694 N N . LEU A 1 84 ? 9.013 -5.330 -28.963 1.00 68.69 84 LEU A N 1
ATOM 695 C CA . LEU A 1 84 ? 9.616 -5.049 -27.670 1.00 68.69 84 LEU A CA 1
ATOM 696 C C . LEU A 1 84 ? 10.525 -6.209 -27.267 1.00 68.69 84 LEU A C 1
ATOM 698 O O . LEU A 1 84 ? 10.061 -7.259 -26.829 1.00 68.69 84 LEU A O 1
ATOM 702 N N . SER A 1 85 ? 11.833 -6.008 -27.418 1.00 76.19 85 SER A N 1
ATOM 703 C CA . SER A 1 85 ? 12.824 -6.898 -26.818 1.00 76.19 85 SER A CA 1
ATOM 704 C C . SER A 1 85 ? 12.787 -6.759 -25.294 1.00 76.19 85 SER A C 1
ATOM 706 O O . SER A 1 85 ? 12.632 -5.650 -24.771 1.00 76.19 85 SER A O 1
ATOM 708 N N . GLY A 1 86 ? 12.979 -7.868 -24.575 1.00 74.50 86 GLY A N 1
ATOM 709 C CA . GLY A 1 86 ? 13.039 -7.880 -23.109 1.00 74.50 86 GLY A CA 1
ATOM 710 C C . GLY A 1 86 ? 14.071 -6.896 -22.547 1.00 74.50 86 GLY A C 1
ATOM 711 O O . GLY A 1 86 ? 13.826 -6.285 -21.511 1.00 74.50 86 GLY A O 1
ATOM 712 N N . SER A 1 87 ? 15.161 -6.648 -23.280 1.00 80.31 87 SER A N 1
ATOM 713 C CA . SER A 1 87 ? 16.199 -5.674 -22.915 1.00 80.31 87 SER A CA 1
ATOM 714 C C . SER A 1 87 ? 15.669 -4.235 -22.854 1.00 80.31 87 SER A C 1
ATOM 716 O O . SER A 1 87 ? 15.970 -3.503 -21.917 1.00 80.31 87 SER A O 1
ATOM 718 N N . ILE A 1 88 ? 14.819 -3.841 -23.810 1.00 82.06 88 ILE A N 1
ATOM 719 C CA . ILE A 1 88 ? 14.217 -2.496 -23.859 1.00 82.06 88 ILE A CA 1
ATOM 720 C C . ILE A 1 88 ? 13.230 -2.326 -22.702 1.00 82.06 88 ILE A C 1
ATOM 722 O O . ILE A 1 88 ? 13.150 -1.258 -22.092 1.00 82.06 88 ILE A O 1
ATOM 726 N N . LEU A 1 89 ? 12.486 -3.390 -22.380 1.00 81.50 89 LEU A N 1
ATOM 727 C CA . LEU A 1 89 ? 11.571 -3.392 -21.245 1.00 81.50 89 LEU A CA 1
ATOM 728 C C . LEU A 1 89 ? 12.343 -3.198 -19.934 1.00 81.50 89 LEU A C 1
ATOM 730 O O . LEU A 1 89 ? 11.966 -2.343 -19.140 1.00 81.50 89 LEU A O 1
ATOM 734 N N . GLN A 1 90 ? 13.444 -3.929 -19.738 1.00 81.25 90 GLN A N 1
ATOM 735 C CA . GLN A 1 90 ? 14.299 -3.809 -18.553 1.00 81.25 90 GLN A CA 1
ATOM 736 C C . GLN A 1 90 ? 14.874 -2.397 -18.392 1.00 81.25 90 GLN A C 1
ATOM 738 O O . GLN A 1 90 ? 14.766 -1.823 -17.309 1.00 81.25 90 GLN A O 1
ATOM 743 N N . GLU A 1 91 ? 15.407 -1.802 -19.464 1.00 84.38 91 GLU A N 1
ATOM 744 C CA . GLU A 1 91 ? 15.917 -0.425 -19.432 1.00 84.38 91 GLU A CA 1
ATOM 745 C C . GLU A 1 91 ? 14.831 0.573 -19.007 1.00 84.38 91 GLU A C 1
ATOM 747 O O . GLU A 1 91 ? 15.064 1.460 -18.182 1.00 84.38 91 GLU A O 1
ATOM 752 N N . LYS A 1 92 ? 13.606 0.406 -19.522 1.00 85.44 92 LYS A N 1
ATOM 753 C CA . LYS A 1 92 ? 12.477 1.269 -19.161 1.00 85.44 92 LYS A CA 1
ATOM 754 C C . LYS A 1 92 ? 11.996 1.048 -17.732 1.00 85.44 92 LYS A C 1
ATOM 756 O O . LYS A 1 92 ? 11.732 2.038 -17.052 1.00 85.44 92 LYS A O 1
ATOM 761 N N . VAL A 1 93 ? 11.939 -0.199 -17.250 1.00 83.44 93 VAL A N 1
ATOM 762 C CA . VAL A 1 93 ? 11.650 -0.497 -15.834 1.00 83.44 93 VAL A CA 1
ATOM 763 C C . VAL A 1 93 ? 12.645 0.242 -14.953 1.00 83.44 93 VAL A C 1
ATOM 765 O O . VAL A 1 93 ? 12.244 0.927 -14.017 1.00 83.44 93 VAL A O 1
ATOM 768 N N . GLN A 1 94 ? 13.936 0.117 -15.260 1.00 83.38 94 GLN A N 1
ATOM 769 C CA . GLN A 1 94 ? 15.003 0.697 -14.459 1.00 83.38 94 GLN A CA 1
ATOM 770 C C . GLN A 1 94 ? 14.935 2.228 -14.456 1.00 83.38 94 GLN A C 1
ATOM 772 O O . GLN A 1 94 ? 15.058 2.840 -13.397 1.00 83.38 94 GLN A O 1
ATOM 777 N N . HIS A 1 95 ? 14.647 2.844 -15.604 1.00 84.88 95 HIS A N 1
ATOM 778 C CA . HIS A 1 95 ? 14.436 4.286 -15.698 1.00 84.88 95 HIS A CA 1
ATOM 779 C C . HIS A 1 95 ? 13.271 4.757 -14.810 1.00 84.88 95 HIS A C 1
ATOM 781 O O . HIS A 1 95 ? 13.416 5.705 -14.038 1.00 84.88 95 HIS A O 1
ATOM 787 N N . PHE A 1 96 ? 12.119 4.078 -14.861 1.00 83.06 96 PHE A N 1
ATOM 788 C CA . PHE A 1 96 ? 10.976 4.421 -14.006 1.00 83.06 96 PHE A CA 1
ATOM 789 C C . PHE A 1 96 ? 11.243 4.130 -12.521 1.00 83.06 96 PHE A C 1
ATOM 791 O O . PHE A 1 96 ? 10.835 4.913 -11.663 1.00 83.06 96 PHE A O 1
ATOM 798 N N . ALA A 1 97 ? 11.981 3.063 -12.206 1.00 82.56 97 ALA A N 1
ATOM 799 C CA . ALA A 1 97 ? 12.404 2.743 -10.845 1.00 82.56 97 ALA A CA 1
ATOM 800 C C . ALA A 1 97 ? 13.302 3.838 -10.255 1.00 82.56 97 ALA A C 1
ATOM 802 O O . ALA A 1 97 ? 13.070 4.273 -9.128 1.00 82.56 97 ALA A O 1
ATOM 803 N N . GLN A 1 98 ? 14.261 4.348 -11.035 1.00 82.44 98 GLN A N 1
ATOM 804 C CA . GLN A 1 98 ? 15.109 5.472 -10.631 1.00 82.44 98 GLN A CA 1
ATOM 805 C C . GLN A 1 98 ? 14.292 6.743 -10.381 1.00 82.44 98 GLN A C 1
ATOM 807 O O . GLN A 1 98 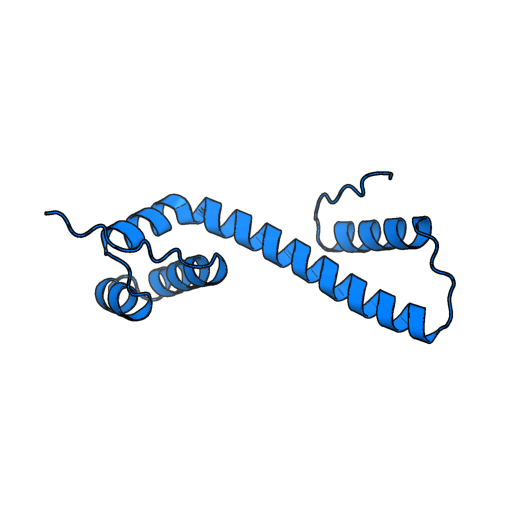? 14.502 7.407 -9.368 1.00 82.44 98 GLN A O 1
ATOM 812 N N . GLN A 1 99 ? 13.325 7.062 -11.250 1.00 78.50 99 GLN A N 1
ATOM 813 C CA . GLN A 1 99 ? 12.446 8.223 -11.050 1.00 78.50 99 GLN A CA 1
ATOM 814 C C . GLN A 1 99 ? 11.615 8.120 -9.765 1.00 78.50 99 GLN A C 1
ATOM 816 O O . GLN A 1 99 ? 11.346 9.132 -9.122 1.00 78.50 99 GLN A O 1
ATOM 821 N N . LEU A 1 100 ? 11.229 6.906 -9.375 1.00 73.62 100 LEU A N 1
ATOM 822 C CA . LEU A 1 100 ? 10.462 6.639 -8.159 1.00 73.62 100 LEU A CA 1
ATOM 823 C C . LEU A 1 100 ? 11.354 6.397 -6.925 1.00 73.62 100 LEU A C 1
ATOM 825 O O . LEU A 1 100 ? 10.829 6.116 -5.850 1.00 73.62 100 LEU A O 1
ATOM 829 N N . SER A 1 101 ? 12.685 6.512 -7.054 1.00 72.31 101 SER A N 1
ATOM 830 C CA . SER A 1 101 ? 13.666 6.155 -6.011 1.00 72.31 101 SER A CA 1
ATOM 831 C C . SER A 1 101 ? 13.469 4.739 -5.442 1.00 72.31 101 SER A C 1
ATOM 833 O O . SER A 1 101 ? 13.666 4.500 -4.251 1.00 72.31 101 SER A O 1
ATOM 835 N N . ILE A 1 102 ? 13.065 3.791 -6.289 1.00 72.31 102 ILE A N 1
ATOM 836 C CA . ILE A 1 102 ? 12.879 2.384 -5.926 1.00 72.31 102 ILE A CA 1
ATOM 837 C C . ILE A 1 102 ? 14.124 1.613 -6.360 1.00 72.31 102 ILE A C 1
ATOM 839 O O . ILE A 1 102 ? 14.475 1.611 -7.540 1.00 72.31 102 ILE A O 1
ATOM 843 N N . ASP A 1 103 ? 14.760 0.898 -5.430 1.00 66.06 103 ASP A N 1
ATOM 844 C CA . ASP A 1 103 ? 15.771 -0.105 -5.780 1.00 66.06 103 ASP A CA 1
ATOM 845 C C . ASP A 1 103 ? 15.064 -1.329 -6.384 1.00 66.06 103 ASP A C 1
ATOM 847 O O . ASP A 1 103 ? 14.630 -2.244 -5.681 1.00 66.06 103 ASP A O 1
ATOM 851 N N . PHE A 1 104 ? 14.846 -1.300 -7.700 1.00 67.69 104 PHE A N 1
ATOM 852 C CA . PHE A 1 104 ? 14.258 -2.412 -8.441 1.00 67.69 104 PHE A CA 1
ATOM 853 C C . PHE A 1 104 ? 15.342 -3.128 -9.245 1.00 67.69 104 PHE A C 1
ATOM 855 O O . PHE A 1 104 ? 15.830 -2.616 -10.251 1.00 67.69 104 PHE A O 1
ATOM 862 N N . LYS A 1 105 ? 15.696 -4.347 -8.829 1.00 65.56 105 LYS A N 1
ATOM 863 C CA . LYS A 1 105 ? 16.530 -5.245 -9.634 1.00 65.56 105 LYS A CA 1
ATOM 864 C C . LYS A 1 105 ? 15.650 -6.102 -10.537 1.00 65.56 105 LYS A C 1
ATOM 866 O O . LYS A 1 105 ? 14.975 -7.015 -10.063 1.00 65.56 105 LYS A O 1
ATOM 871 N N . CYS A 1 106 ? 15.706 -5.852 -11.844 1.00 56.97 106 CYS A N 1
ATOM 872 C CA . CYS A 1 106 ? 15.284 -6.843 -12.829 1.00 56.97 106 CYS A CA 1
ATOM 873 C C . CYS A 1 106 ? 16.195 -8.072 -12.693 1.00 56.97 106 CYS A C 1
ATOM 875 O O . CYS A 1 106 ? 17.411 -7.961 -12.831 1.00 56.97 106 CYS A O 1
ATOM 877 N N . SER A 1 107 ? 15.626 -9.240 -12.386 1.00 52.78 107 SER A N 1
ATOM 878 C CA . SER A 1 107 ? 16.370 -10.497 -12.482 1.00 52.78 107 SER A CA 1
ATOM 879 C C . SER A 1 107 ? 16.632 -10.778 -13.961 1.00 52.78 107 SER A C 1
ATOM 881 O O . SER A 1 107 ? 15.716 -10.675 -14.780 1.00 52.78 107 SER A O 1
ATOM 883 N N . ASN A 1 108 ? 17.885 -11.076 -14.300 1.00 53.72 108 ASN A N 1
ATOM 884 C CA . ASN A 1 108 ? 18.237 -11.567 -15.624 1.00 53.72 108 ASN A CA 1
ATOM 885 C C . ASN A 1 108 ? 17.706 -13.002 -15.713 1.00 53.72 108 ASN A C 1
ATOM 887 O O . ASN A 1 108 ? 18.237 -13.883 -15.037 1.00 53.72 108 ASN A O 1
ATOM 891 N N . GLY A 1 109 ? 16.605 -13.180 -16.445 1.00 42.03 109 GLY A N 1
ATOM 892 C CA . GLY A 1 109 ? 16.108 -14.495 -16.848 1.00 42.03 109 GLY A CA 1
ATOM 893 C C . GLY A 1 109 ? 16.991 -15.098 -17.925 1.00 42.03 109 GLY A C 1
ATOM 894 O O . GLY A 1 109 ? 17.456 -14.316 -18.785 1.00 42.03 109 GLY A O 1
#

Mean predicted aligned error: 10.58 Å